Protein AF-A0A8T7JXM2-F1 (afdb_monomer)

Foldseek 3Di:
DLQCVVVVVDFFEEAFDQQQFWDWDWAADPPRPGTDIDTDDGDAHPVRHRSHRGGDGTPHYDYCDPVCVVVVHDPRVVVVVVVVCVVVVD

pLDDT: mean 95.38, std 3.94, range [62.5, 97.56]

Structure (mmCIF, N/CA/C/O backbone):
data_AF-A0A8T7JXM2-F1
#
_entry.id   AF-A0A8T7JXM2-F1
#
loop_
_atom_site.group_PDB
_atom_site.id
_atom_site.type_symbol
_atom_site.label_atom_id
_atom_site.label_alt_id
_atom_site.label_comp_id
_atom_site.label_asym_id
_atom_site.label_entity_id
_atom_site.label_seq_id
_atom_site.pdbx_PDB_ins_code
_atom_site.Cartn_x
_atom_site.Cartn_y
_atom_site.Cartn_z
_atom_site.occupancy
_atom_site.B_iso_or_equiv
_atom_site.auth_seq_id
_atom_site.auth_comp_id
_atom_site.auth_asym_id
_atom_site.auth_atom_id
_atom_site.pdbx_PDB_model_num
ATOM 1 N N . ALA A 1 1 ? -5.650 0.208 -3.108 1.00 91.62 1 ALA A N 1
ATOM 2 C CA . ALA A 1 1 ? -5.576 1.142 -1.967 1.00 91.62 1 ALA A CA 1
ATOM 3 C C . ALA A 1 1 ? -5.555 2.600 -2.437 1.00 91.62 1 ALA A C 1
ATOM 5 O O . ALA A 1 1 ? -6.599 3.227 -2.360 1.00 91.62 1 ALA A O 1
ATOM 6 N N . GLY A 1 2 ? -4.462 3.109 -3.024 1.00 95.06 2 GLY A N 1
ATOM 7 C CA . GLY A 1 2 ? -4.329 4.541 -3.360 1.00 95.06 2 GLY A CA 1
ATOM 8 C C . GLY A 1 2 ? -5.443 5.107 -4.246 1.00 95.06 2 GLY A C 1
ATOM 9 O O . GLY A 1 2 ? -6.009 6.139 -3.921 1.00 95.06 2 GLY A O 1
ATOM 10 N N . ALA A 1 3 ? -5.850 4.391 -5.300 1.00 97.00 3 ALA A N 1
ATOM 11 C CA . ALA A 1 3 ? -6.956 4.837 -6.155 1.00 97.00 3 ALA A CA 1
ATOM 12 C C . ALA A 1 3 ? -8.317 4.912 -5.435 1.00 97.00 3 ALA A C 1
ATOM 14 O O . ALA A 1 3 ? -9.112 5.806 -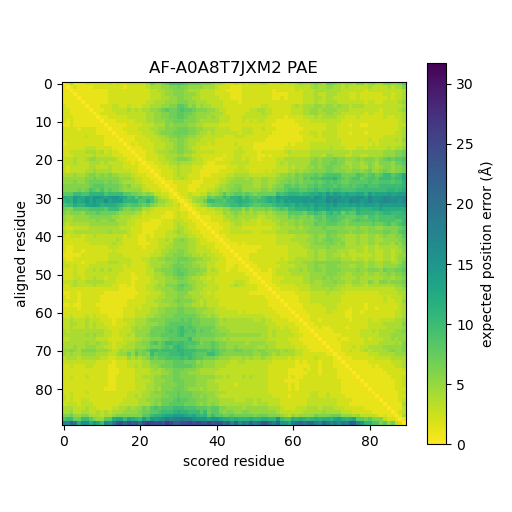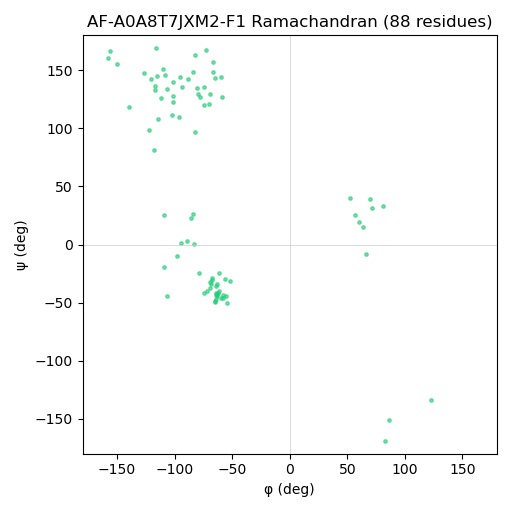5.712 1.00 97.00 3 ALA A O 1
ATOM 15 N N . LEU A 1 4 ? -8.589 3.991 -4.504 1.00 97.25 4 LEU A N 1
ATOM 16 C CA . LEU A 1 4 ? -9.830 3.996 -3.722 1.00 97.25 4 LEU A CA 1
ATOM 17 C C . LEU A 1 4 ? -9.839 5.135 -2.699 1.00 97.25 4 LEU A C 1
ATOM 19 O O . LEU A 1 4 ? -10.863 5.792 -2.539 1.00 97.25 4 LEU A O 1
ATOM 23 N N . GLN A 1 5 ? -8.693 5.382 -2.060 1.00 96.50 5 GLN A N 1
ATOM 24 C CA . GLN A 1 5 ? -8.518 6.483 -1.116 1.00 96.50 5 GLN A CA 1
ATOM 25 C C . GLN A 1 5 ? -8.648 7.841 -1.821 1.00 96.50 5 GLN A C 1
ATOM 27 O O . GLN A 1 5 ? -9.438 8.680 -1.399 1.00 96.50 5 GLN A O 1
ATOM 32 N N . ASP A 1 6 ? -7.946 8.031 -2.943 1.00 97.12 6 ASP A N 1
ATOM 33 C CA . ASP A 1 6 ? -7.975 9.280 -3.715 1.00 97.12 6 ASP A CA 1
ATOM 34 C C . ASP A 1 6 ? -9.359 9.594 -4.297 1.00 97.12 6 ASP A C 1
ATOM 36 O O . ASP A 1 6 ?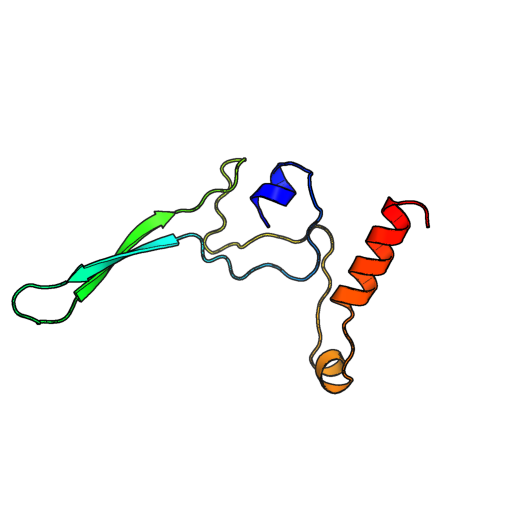 -9.735 10.758 -4.389 1.00 97.12 6 ASP A O 1
ATOM 40 N N . SER A 1 7 ? -10.127 8.567 -4.674 1.00 96.62 7 SER A N 1
ATOM 41 C CA . SER A 1 7 ? -11.495 8.738 -5.182 1.00 96.62 7 SER A CA 1
ATOM 42 C C . SER A 1 7 ? -12.552 8.866 -4.079 1.00 96.62 7 SER A C 1
ATOM 44 O O . SER A 1 7 ? -13.738 8.964 -4.392 1.00 96.62 7 SER A O 1
ATOM 46 N N . GLY A 1 8 ? -12.159 8.819 -2.799 1.00 95.06 8 GLY A N 1
ATOM 47 C CA . GLY A 1 8 ? -13.084 8.844 -1.662 1.00 95.06 8 GLY A CA 1
ATOM 48 C C . GLY A 1 8 ? -14.027 7.635 -1.594 1.00 95.06 8 GLY A C 1
ATOM 49 O O . GLY A 1 8 ? -15.021 7.672 -0.876 1.00 95.06 8 GLY A O 1
ATOM 50 N N . ARG A 1 9 ? -13.738 6.566 -2.346 1.00 96.06 9 ARG A N 1
ATOM 51 C CA . ARG A 1 9 ? -14.564 5.350 -2.436 1.00 96.06 9 ARG A CA 1
ATOM 52 C C . ARG A 1 9 ? -14.374 4.414 -1.248 1.00 96.06 9 ARG A C 1
ATOM 54 O O . ARG A 1 9 ? -15.253 3.603 -0.983 1.00 96.06 9 ARG A O 1
ATOM 61 N N . ALA A 1 10 ? -13.224 4.483 -0.584 1.00 95.81 10 ALA A N 1
ATOM 62 C CA . ALA A 1 10 ? -12.937 3.703 0.610 1.00 95.81 10 ALA A CA 1
ATOM 63 C C . ALA A 1 10 ? -11.969 4.454 1.525 1.00 95.81 10 ALA A C 1
ATOM 65 O O . ALA A 1 10 ? -11.169 5.269 1.061 1.00 95.81 10 ALA A O 1
ATOM 66 N N . LYS A 1 11 ? -12.024 4.126 2.815 1.00 95.88 11 LYS A N 1
ATOM 67 C CA . LYS A 1 11 ? -11.024 4.509 3.812 1.00 95.88 11 LYS A CA 1
ATOM 68 C C . LYS A 1 11 ? -10.021 3.375 3.978 1.00 95.88 11 LYS A C 1
ATOM 70 O O . LYS A 1 11 ? -10.385 2.206 3.873 1.00 95.88 11 LYS A O 1
ATOM 75 N N . LEU A 1 12 ? -8.758 3.715 4.191 1.00 97.25 12 LEU A N 1
ATOM 76 C CA . LEU A 1 12 ? -7.699 2.752 4.461 1.00 97.25 12 LEU A CA 1
ATOM 77 C C . LEU A 1 12 ? -7.528 2.586 5.971 1.00 97.25 12 LEU A C 1
ATOM 79 O O . LEU A 1 12 ? -7.472 3.573 6.697 1.00 97.25 12 LEU A O 1
ATOM 83 N N . LEU A 1 13 ? -7.401 1.346 6.426 1.00 97.50 13 LEU A N 1
ATOM 84 C CA . LEU A 1 13 ? -7.129 0.996 7.815 1.00 97.50 13 LEU A CA 1
ATOM 85 C C . LEU A 1 13 ? -5.904 0.082 7.877 1.00 97.50 13 LEU A C 1
ATOM 87 O O . LEU A 1 13 ? -5.674 -0.692 6.946 1.00 97.50 13 LEU A O 1
ATOM 91 N N . GLY A 1 14 ? -5.122 0.189 8.950 1.00 97.31 14 GLY A N 1
ATOM 92 C CA . GLY A 1 14 ? -3.961 -0.665 9.203 1.00 97.31 14 GLY A CA 1
ATOM 93 C C . GLY A 1 14 ? -2.690 0.155 9.379 1.00 97.31 14 GLY A C 1
ATOM 94 O O . GLY A 1 14 ? -2.695 1.168 10.071 1.00 97.31 14 GLY A O 1
ATOM 95 N N . THR A 1 15 ? -1.596 -0.245 8.736 1.00 97.56 15 THR A N 1
ATOM 96 C CA . THR A 1 15 ? -0.301 0.449 8.816 1.00 97.56 15 THR A CA 1
ATOM 97 C C . THR A 1 15 ? 0.137 1.009 7.463 1.00 97.56 15 THR A C 1
ATOM 99 O O . THR A 1 15 ? -0.458 0.723 6.420 1.00 97.56 15 THR A O 1
ATOM 102 N N . ILE A 1 16 ? 1.177 1.851 7.467 1.00 97.50 16 ILE A N 1
ATOM 103 C CA . ILE A 1 16 ? 1.758 2.390 6.231 1.00 97.50 16 ILE A CA 1
ATOM 104 C C . ILE A 1 16 ? 2.228 1.228 5.348 1.00 97.50 16 ILE A C 1
ATOM 106 O O . ILE A 1 16 ? 2.996 0.366 5.775 1.00 97.50 16 ILE A O 1
ATOM 110 N N . SER A 1 17 ? 1.774 1.203 4.092 1.00 97.25 17 SER A N 1
ATOM 111 C CA . SER A 1 17 ? 2.182 0.156 3.147 1.00 97.25 17 SER A CA 1
ATOM 112 C C . SER A 1 17 ? 3.675 0.261 2.810 1.00 97.25 17 SER A C 1
ATOM 114 O O . SER A 1 17 ? 4.211 1.359 2.773 1.00 97.25 17 SER A O 1
ATOM 116 N N . TYR A 1 18 ? 4.298 -0.827 2.361 1.00 96.94 18 TYR A N 1
ATOM 117 C CA . TYR A 1 18 ? 5.729 -0.865 2.019 1.00 96.94 18 TYR A CA 1
ATOM 118 C C . TYR A 1 18 ? 6.241 0.222 1.042 1.00 96.94 18 TYR A C 1
ATOM 120 O O . TYR A 1 18 ? 7.406 0.596 1.099 1.00 96.94 18 TYR A O 1
ATOM 128 N N . GLY A 1 19 ? 5.422 0.709 0.100 1.00 95.31 19 GLY A N 1
ATOM 129 C CA . GLY A 1 19 ? 5.859 1.764 -0.829 1.00 95.31 19 GLY A CA 1
ATOM 130 C C . GLY A 1 19 ? 6.686 1.284 -2.023 1.00 95.31 19 GLY A C 1
ATOM 131 O O . GLY A 1 19 ? 7.548 1.992 -2.548 1.00 95.31 19 GLY A O 1
ATOM 132 N N . LYS A 1 20 ? 6.418 0.078 -2.531 1.00 95.69 20 LYS A N 1
ATOM 133 C CA . LYS A 1 20 ? 6.959 -0.339 -3.831 1.00 95.69 20 LYS A CA 1
ATOM 134 C C . LYS A 1 20 ? 6.092 0.218 -4.959 1.00 95.69 20 LYS A C 1
ATOM 136 O O . LYS A 1 20 ? 5.081 -0.368 -5.325 1.00 95.69 20 LYS A O 1
ATOM 141 N N . GLY A 1 21 ? 6.524 1.343 -5.519 1.00 94.38 21 GLY A N 1
ATOM 142 C CA . GLY A 1 21 ? 5.838 2.045 -6.602 1.00 94.38 21 GLY A CA 1
ATOM 143 C C . GLY A 1 21 ? 6.541 1.968 -7.949 1.00 94.38 21 GLY A C 1
ATOM 144 O O . GLY A 1 21 ? 6.384 2.890 -8.731 1.00 94.38 21 GLY A O 1
ATOM 145 N N . SER A 1 22 ? 7.352 0.947 -8.226 1.00 95.75 22 SER A N 1
ATOM 146 C CA . SER A 1 22 ? 8.128 0.853 -9.469 1.00 95.75 22 SER A CA 1
ATOM 147 C C . SER A 1 22 ? 7.705 -0.326 -10.342 1.00 95.75 22 SER A C 1
ATOM 149 O O . SER A 1 22 ? 7.364 -1.404 -9.849 1.00 95.75 22 SER A O 1
ATOM 151 N N . VAL A 1 23 ? 7.759 -0.122 -11.658 1.00 95.56 23 VAL A N 1
ATOM 152 C CA . VAL A 1 23 ? 7.589 -1.167 -12.672 1.00 95.56 23 VAL A CA 1
ATOM 153 C C . VAL A 1 23 ? 8.965 -1.557 -13.173 1.00 95.56 23 VAL A C 1
ATOM 155 O O . VAL A 1 23 ? 9.755 -0.700 -13.574 1.00 95.56 23 VAL A O 1
ATOM 158 N N . GLN A 1 24 ? 9.251 -2.852 -13.149 1.00 96.50 24 GLN A N 1
ATOM 159 C CA . GLN A 1 24 ? 10.527 -3.388 -13.597 1.00 96.50 24 GLN A CA 1
ATOM 160 C C . GLN A 1 24 ? 10.313 -4.295 -14.796 1.00 96.50 24 GLN A C 1
ATOM 162 O O . GLN A 1 24 ? 9.402 -5.121 -14.788 1.00 96.50 24 GLN A O 1
ATOM 167 N N . ASN A 1 25 ? 11.179 -4.149 -15.791 1.00 96.12 25 ASN A N 1
ATOM 168 C CA . ASN A 1 25 ? 11.241 -5.015 -16.953 1.00 96.12 25 ASN A CA 1
ATOM 169 C C . ASN A 1 25 ? 12.495 -5.893 -16.891 1.00 96.12 25 ASN A C 1
ATOM 171 O O . ASN A 1 25 ? 13.541 -5.462 -16.397 1.00 96.12 25 ASN A O 1
ATOM 175 N N . TRP A 1 26 ? 12.374 -7.118 -17.389 1.00 94.62 26 TRP A N 1
ATOM 176 C CA . TRP A 1 26 ? 13.486 -8.050 -17.541 1.00 94.62 26 TRP A CA 1
ATOM 177 C C . TRP A 1 26 ? 13.936 -8.058 -18.995 1.00 94.62 26 TRP A C 1
ATOM 179 O O . TRP A 1 26 ? 13.141 -8.335 -19.890 1.00 94.62 26 TRP A O 1
ATOM 189 N N . ILE A 1 27 ? 15.211 -7.755 -19.222 1.00 95.31 27 ILE A N 1
ATOM 190 C CA . ILE A 1 27 ? 15.819 -7.727 -20.551 1.00 95.31 27 ILE A CA 1
ATOM 191 C C . ILE A 1 27 ? 16.869 -8.840 -20.606 1.00 95.31 27 ILE A C 1
ATOM 193 O O . ILE A 1 27 ? 17.895 -8.719 -19.931 1.00 95.31 27 ILE A O 1
ATOM 197 N N . PRO A 1 28 ? 16.626 -9.935 -21.348 1.00 95.31 28 PRO A N 1
ATOM 198 C CA . PRO A 1 28 ? 17.599 -11.012 -21.482 1.00 95.31 28 PRO A CA 1
ATOM 199 C C . PRO A 1 28 ? 18.852 -10.524 -22.213 1.00 95.31 28 PRO A C 1
ATOM 201 O O . PRO A 1 28 ? 18.775 -9.717 -23.140 1.00 95.31 28 PRO A O 1
ATOM 204 N N . LEU A 1 29 ? 20.010 -11.022 -21.788 1.00 94.81 29 LEU A N 1
ATOM 205 C CA . LEU A 1 29 ? 21.274 -10.830 -22.486 1.00 94.81 29 LEU A CA 1
ATOM 206 C C . LEU A 1 29 ? 21.407 -11.876 -23.596 1.00 94.81 29 LEU A C 1
ATOM 208 O O . LEU A 1 29 ? 20.927 -13.002 -23.473 1.00 94.81 29 LEU A O 1
ATOM 212 N N . SER A 1 30 ? 22.079 -11.509 -24.685 1.00 94.25 30 SER A N 1
ATOM 213 C CA . SER A 1 30 ? 22.315 -12.423 -25.804 1.00 94.25 30 SER A CA 1
ATOM 214 C C . SER A 1 30 ? 23.108 -13.658 -25.370 1.00 94.25 30 SER A C 1
ATOM 216 O O . SER A 1 30 ? 24.041 -13.550 -24.572 1.00 94.25 30 SER A O 1
ATOM 218 N N . GLY A 1 31 ? 22.782 -14.812 -25.957 1.00 91.06 31 GLY A N 1
ATOM 219 C CA . GLY A 1 31 ? 23.534 -16.057 -25.773 1.00 91.06 31 GLY A CA 1
ATOM 220 C C . GLY A 1 31 ? 23.402 -16.677 -24.381 1.00 91.06 31 GLY A C 1
ATOM 221 O O . GLY A 1 31 ? 24.401 -17.139 -23.847 1.00 91.06 31 GLY A O 1
ATOM 222 N N . ASP A 1 32 ? 22.205 -16.639 -23.788 1.00 85.81 32 ASP A N 1
ATOM 223 C CA . ASP A 1 32 ? 21.881 -17.229 -22.476 1.00 85.81 32 ASP A CA 1
ATOM 224 C C . ASP A 1 32 ? 22.757 -16.741 -21.306 1.00 85.81 32 ASP A C 1
ATOM 226 O O . ASP A 1 32 ? 22.880 -17.390 -20.269 1.00 85.81 32 ASP A O 1
ATOM 230 N N . ASN A 1 33 ? 23.315 -15.534 -21.423 1.00 94.19 33 ASN A N 1
ATOM 231 C CA . ASN A 1 33 ? 24.220 -14.944 -20.432 1.00 94.19 33 ASN A CA 1
ATOM 232 C C . ASN A 1 33 ? 23.494 -14.250 -19.261 1.00 94.19 33 ASN A C 1
ATOM 234 O O . ASN A 1 33 ? 24.022 -13.322 -18.649 1.00 94.19 33 ASN A O 1
ATOM 238 N N . GLY A 1 34 ? 22.268 -14.670 -18.947 1.00 94.62 34 GLY A N 1
ATOM 239 C CA . GLY A 1 34 ? 21.429 -14.049 -17.921 1.00 94.62 34 GLY A CA 1
ATOM 240 C C . GLY A 1 34 ? 20.611 -12.864 -18.442 1.00 94.62 34 GLY A C 1
ATOM 241 O O . GLY A 1 34 ? 20.198 -12.836 -19.599 1.00 94.62 34 GLY A O 1
ATOM 242 N N . ALA A 1 35 ? 20.307 -11.902 -17.569 1.00 95.69 35 ALA A N 1
ATOM 243 C CA . ALA A 1 35 ? 19.411 -10.791 -17.886 1.00 95.69 35 ALA A CA 1
ATOM 244 C C . ALA A 1 35 ? 19.639 -9.580 -16.973 1.00 95.69 35 ALA A C 1
ATOM 246 O O . ALA A 1 35 ? 20.162 -9.701 -15.865 1.00 95.69 35 ALA A O 1
ATOM 247 N N . VAL A 1 36 ? 19.177 -8.415 -17.424 1.00 95.88 36 VAL A N 1
ATOM 248 C CA . VAL A 1 36 ? 19.168 -7.170 -16.653 1.00 95.88 36 VAL A CA 1
ATOM 249 C C . VAL A 1 36 ? 17.742 -6.850 -16.224 1.00 95.88 36 VAL A C 1
ATOM 251 O O . VAL A 1 36 ? 16.809 -6.883 -17.027 1.00 95.88 36 VAL A O 1
ATOM 254 N N . ARG A 1 37 ? 17.574 -6.498 -14.949 1.00 95.88 37 ARG A N 1
ATOM 255 C CA . ARG A 1 37 ? 16.303 -6.035 -14.392 1.00 95.88 37 ARG A CA 1
ATOM 256 C C . ARG A 1 37 ? 16.335 -4.519 -14.248 1.00 95.88 37 ARG A C 1
ATOM 258 O O . ARG A 1 37 ? 17.068 -3.996 -13.414 1.00 95.88 37 ARG A O 1
ATOM 265 N N . ILE A 1 38 ? 15.541 -3.818 -15.051 1.00 96.44 38 ILE A N 1
ATOM 266 C CA . ILE A 1 38 ? 15.564 -2.352 -15.134 1.00 96.44 38 ILE A CA 1
ATOM 267 C C . ILE A 1 38 ? 14.220 -1.790 -14.689 1.00 96.44 38 ILE A C 1
ATOM 269 O O . ILE A 1 38 ? 13.169 -2.254 -15.126 1.00 96.44 38 ILE A O 1
ATOM 273 N N . THR A 1 39 ? 14.244 -0.771 -13.832 1.00 95.94 39 THR A N 1
ATOM 274 C CA . THR A 1 39 ? 13.051 0.019 -13.510 1.00 95.94 39 THR A CA 1
ATOM 275 C C . THR A 1 39 ? 12.726 0.944 -14.680 1.00 95.94 39 THR A C 1
ATOM 277 O O . THR A 1 39 ? 13.543 1.790 -15.029 1.00 95.94 39 THR A O 1
ATOM 280 N N . ILE A 1 40 ? 11.539 0.797 -15.268 1.00 96.38 40 ILE A N 1
ATOM 281 C CA . ILE A 1 40 ? 11.125 1.541 -16.471 1.00 96.38 40 ILE A CA 1
ATOM 282 C C . ILE A 1 40 ? 1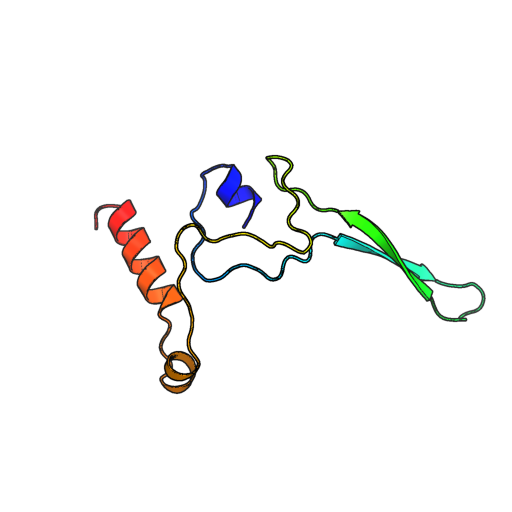0.040 2.586 -16.203 1.00 96.38 40 ILE A C 1
ATOM 284 O O . ILE A 1 40 ? 9.845 3.486 -17.010 1.00 96.38 40 ILE A O 1
ATOM 288 N N . ALA A 1 41 ? 9.319 2.471 -15.086 1.00 95.81 41 ALA A N 1
ATOM 289 C CA . ALA A 1 41 ? 8.247 3.396 -14.738 1.00 95.81 41 ALA A CA 1
ATOM 290 C C . ALA A 1 41 ? 7.992 3.424 -13.228 1.00 95.81 41 ALA A C 1
ATOM 292 O O . ALA A 1 41 ? 8.444 2.548 -12.481 1.00 95.81 41 ALA A O 1
ATOM 293 N N . LYS A 1 42 ? 7.230 4.431 -12.796 1.00 95.06 42 LYS A N 1
ATOM 294 C CA . LYS A 1 42 ? 6.706 4.563 -11.438 1.00 95.06 42 LYS A CA 1
ATOM 295 C C . LYS A 1 42 ? 5.180 4.602 -11.474 1.00 95.06 42 LYS A C 1
ATOM 297 O O . LYS A 1 42 ? 4.597 5.199 -12.373 1.00 95.06 42 LYS A O 1
ATOM 302 N N . TRP A 1 43 ? 4.553 3.978 -10.487 1.00 94.44 43 TRP A N 1
ATOM 303 C CA . TRP A 1 43 ? 3.130 4.101 -10.222 1.00 94.44 43 TRP A CA 1
ATOM 304 C C . TRP A 1 43 ? 2.860 5.402 -9.475 1.00 94.44 43 TRP A C 1
ATOM 306 O O . TRP A 1 43 ? 3.477 5.671 -8.441 1.00 94.44 43 TRP A O 1
ATOM 316 N N . LEU A 1 44 ? 1.901 6.163 -9.992 1.00 95.88 44 LEU A N 1
ATOM 317 C CA . LEU A 1 44 ? 1.290 7.289 -9.305 1.00 95.88 44 LEU A CA 1
ATOM 318 C C . LEU A 1 44 ? -0.148 6.925 -8.939 1.00 95.88 44 LEU A C 1
ATOM 320 O O . LEU A 1 44 ? -0.790 6.113 -9.611 1.00 95.88 44 LEU A O 1
ATOM 324 N N . THR A 1 45 ? -0.651 7.512 -7.861 1.00 96.19 45 THR A N 1
ATOM 325 C CA . THR A 1 45 ? -2.083 7.468 -7.563 1.00 96.19 45 THR A CA 1
ATOM 326 C C . THR A 1 45 ? -2.855 8.379 -8.536 1.00 96.19 45 THR A C 1
ATOM 328 O O . THR A 1 45 ? -2.232 9.172 -9.245 1.00 96.19 45 THR A O 1
ATOM 331 N N . PRO A 1 46 ? -4.199 8.302 -8.605 1.00 96.94 46 PRO A N 1
ATOM 332 C CA . PRO A 1 46 ? -4.990 9.196 -9.455 1.00 96.94 46 PRO A CA 1
ATOM 333 C C . PRO A 1 46 ? -4.765 10.690 -9.191 1.00 96.94 46 PRO A C 1
ATOM 335 O O . PRO A 1 46 ? -4.851 11.477 -10.123 1.00 96.94 46 PRO A O 1
ATOM 338 N N . ASN A 1 47 ? -4.420 11.074 -7.957 1.00 96.25 47 ASN A N 1
ATOM 339 C CA . ASN A 1 47 ? -4.035 12.447 -7.606 1.00 96.25 47 ASN A CA 1
ATOM 340 C C . ASN A 1 47 ? -2.539 12.743 -7.850 1.00 96.25 47 ASN A C 1
ATOM 342 O O . ASN A 1 47 ? -1.971 13.613 -7.194 1.00 96.25 47 ASN A O 1
ATOM 346 N N . GLU A 1 48 ? -1.884 11.983 -8.729 1.00 95.12 48 GLU A N 1
ATOM 347 C CA . GL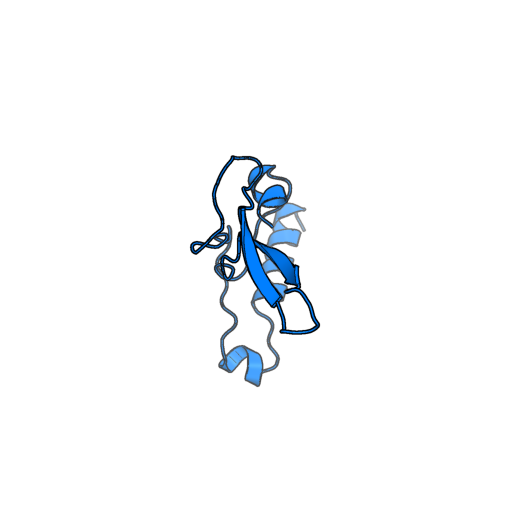U A 1 48 ? -0.476 12.135 -9.131 1.00 95.12 48 GLU A CA 1
ATOM 348 C C . GLU A 1 48 ? 0.548 12.001 -7.988 1.00 95.12 48 GLU A C 1
ATOM 350 O O . GLU A 1 48 ? 1.710 12.391 -8.116 1.00 95.12 48 GLU A O 1
ATOM 355 N N . LYS A 1 49 ? 0.161 11.389 -6.862 1.00 94.00 49 LYS A N 1
ATOM 356 C CA . LYS A 1 49 ? 1.074 11.164 -5.735 1.00 94.00 49 LYS A CA 1
ATOM 357 C C . LYS A 1 49 ? 1.947 9.944 -6.001 1.00 94.00 49 LYS A C 1
ATOM 359 O O . LYS A 1 49 ? 1.457 8.885 -6.399 1.00 94.00 49 LYS A O 1
ATOM 364 N N . THR A 1 50 ? 3.244 10.064 -5.730 1.00 93.06 50 THR A N 1
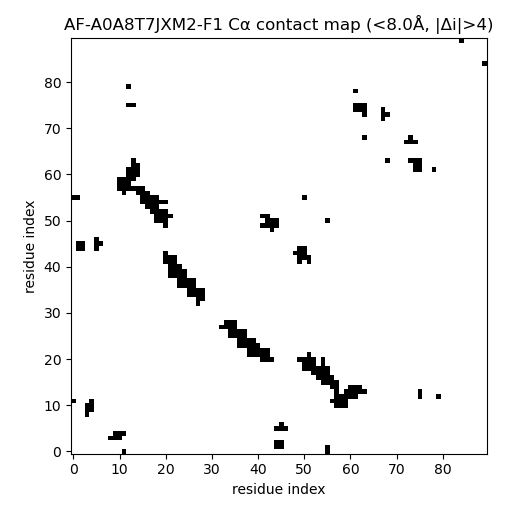ATOM 365 C CA . THR A 1 50 ? 4.146 8.906 -5.728 1.00 93.06 50 THR A CA 1
ATOM 366 C C . THR A 1 50 ? 3.923 8.061 -4.479 1.00 93.06 50 THR A C 1
ATOM 368 O O . THR A 1 50 ? 3.853 8.584 -3.372 1.00 93.06 50 THR A O 1
ATOM 371 N N . ILE A 1 51 ? 3.862 6.742 -4.659 1.00 94.56 51 ILE A N 1
ATOM 372 C CA . ILE A 1 51 ? 3.856 5.774 -3.549 1.00 94.56 51 ILE A CA 1
ATOM 373 C C . ILE A 1 51 ? 5.246 5.183 -3.294 1.00 94.56 51 ILE A C 1
ATOM 375 O O . ILE A 1 51 ? 5.436 4.442 -2.333 1.00 94.56 51 ILE A O 1
ATOM 379 N N . HIS A 1 52 ? 6.209 5.437 -4.186 1.00 95.12 52 HIS A N 1
ATOM 380 C CA . HIS A 1 52 ? 7.524 4.815 -4.110 1.00 95.12 52 HIS A CA 1
ATOM 381 C C . HIS A 1 52 ? 8.317 5.346 -2.911 1.00 95.12 52 HIS A C 1
ATOM 383 O O . HIS A 1 52 ? 8.405 6.558 -2.760 1.00 95.12 52 HIS A O 1
ATOM 389 N N . GLU A 1 53 ? 8.863 4.447 -2.086 1.00 94.38 53 GLU A N 1
ATOM 390 C CA . GLU A 1 53 ? 9.630 4.719 -0.849 1.00 94.38 53 GLU A CA 1
ATOM 391 C C . GLU A 1 53 ? 8.827 5.357 0.296 1.00 94.38 53 GLU A C 1
ATOM 393 O O . GLU A 1 53 ? 9.320 5.438 1.415 1.00 94.38 53 GLU A O 1
ATOM 398 N N . ILE A 1 54 ? 7.580 5.754 0.038 1.00 95.12 54 ILE A N 1
ATOM 399 C CA . ILE A 1 54 ? 6.694 6.396 1.015 1.00 95.12 54 ILE A CA 1
ATOM 400 C C . ILE A 1 54 ? 5.606 5.427 1.482 1.00 95.12 54 ILE A C 1
ATOM 402 O O . ILE A 1 54 ? 5.309 5.342 2.669 1.00 95.12 54 ILE A O 1
ATOM 406 N N . GLY A 1 55 ? 4.997 4.696 0.545 1.00 96.06 55 GLY A N 1
ATOM 407 C CA . GLY A 1 55 ? 3.786 3.933 0.817 1.00 96.06 55 GLY A CA 1
ATOM 408 C C . GLY A 1 55 ? 2.512 4.765 0.752 1.00 96.06 55 GLY A C 1
ATOM 409 O O . GLY A 1 55 ? 2.486 5.887 0.253 1.00 96.06 55 GLY A O 1
ATOM 410 N N . LEU A 1 56 ? 1.426 4.159 1.220 1.00 97.00 56 LEU A N 1
ATOM 411 C CA . LEU A 1 56 ? 0.129 4.781 1.416 1.00 97.00 56 LEU A CA 1
ATOM 412 C C . LEU A 1 56 ? -0.134 4.849 2.914 1.00 97.00 56 LEU A C 1
ATOM 414 O O . LEU A 1 56 ? -0.072 3.821 3.594 1.00 97.00 56 LEU A O 1
ATOM 418 N N . THR A 1 57 ? -0.433 6.049 3.399 1.00 96.88 57 THR A N 1
ATOM 419 C CA . THR A 1 57 ? -0.827 6.275 4.788 1.00 96.88 57 THR A CA 1
ATOM 420 C C . THR A 1 57 ? -2.289 5.863 4.970 1.00 96.88 57 THR A C 1
ATOM 422 O O . THR A 1 57 ? -3.141 6.323 4.199 1.00 96.88 57 THR A O 1
ATOM 425 N N . PRO A 1 58 ? -2.603 5.000 5.950 1.00 97.38 58 PRO A N 1
ATOM 426 C CA . PRO A 1 58 ? -3.982 4.656 6.266 1.00 97.38 58 PRO A CA 1
ATOM 427 C C . PRO A 1 58 ? -4.733 5.871 6.830 1.00 97.38 58 PRO A C 1
ATOM 429 O O . PRO A 1 58 ? -4.145 6.712 7.505 1.00 97.38 58 PRO A O 1
ATOM 432 N N . ASP A 1 59 ? -6.036 5.957 6.566 1.00 97.44 59 ASP A N 1
ATOM 433 C CA . ASP A 1 59 ? -6.927 6.934 7.203 1.00 97.44 59 ASP A CA 1
ATOM 434 C C . ASP A 1 59 ? -7.117 6.614 8.698 1.00 97.44 59 ASP A C 1
ATOM 436 O O . ASP A 1 59 ? -7.222 7.525 9.516 1.00 97.44 59 ASP A O 1
ATOM 440 N N . TYR A 1 60 ? -7.118 5.321 9.045 1.00 97.19 60 TYR A N 1
ATOM 441 C CA . TYR A 1 60 ? -7.233 4.803 10.410 1.00 97.19 60 TYR A CA 1
ATOM 442 C C . TYR A 1 60 ? -6.015 3.929 10.743 1.00 97.19 60 TYR A C 1
ATOM 444 O O . TYR A 1 60 ? -5.960 2.766 10.329 1.00 97.19 60 TYR A O 1
ATOM 452 N N . PRO A 1 61 ? -5.001 4.469 11.439 1.00 97.56 61 PRO A N 1
ATOM 453 C CA . PRO A 1 61 ? -3.832 3.692 11.817 1.00 97.56 61 PRO A CA 1
ATOM 454 C C . PRO A 1 61 ? -4.194 2.668 12.901 1.00 97.56 61 PRO A C 1
ATOM 456 O O . PRO A 1 61 ? -4.648 3.036 13.981 1.00 97.56 61 PRO A O 1
ATOM 459 N N . VAL A 1 62 ? -3.974 1.387 12.609 1.00 97.31 62 VAL A N 1
ATOM 460 C CA . VAL A 1 62 ? -4.187 0.258 13.524 1.00 97.31 62 VAL A CA 1
ATOM 461 C C . VAL A 1 62 ? -3.036 -0.721 13.343 1.00 97.31 62 VAL A C 1
ATOM 463 O O . VAL A 1 62 ? -2.825 -1.260 12.255 1.00 97.31 62 VAL A O 1
ATOM 466 N N . GLU A 1 63 ? -2.271 -0.946 14.403 1.00 96.69 63 GLU A N 1
ATOM 467 C CA . GLU A 1 63 ? -1.164 -1.896 14.382 1.00 96.69 63 GLU A CA 1
ATOM 468 C C . GLU A 1 63 ? -1.643 -3.300 14.757 1.00 96.69 63 GLU A C 1
ATOM 470 O O . GLU A 1 63 ? -2.498 -3.473 15.621 1.00 96.69 63 GLU A O 1
ATOM 475 N N . LEU A 1 64 ? -1.074 -4.308 14.096 1.00 96.19 64 LEU A N 1
ATOM 476 C CA . LEU A 1 64 ? -1.161 -5.697 14.537 1.00 96.19 64 LEU A CA 1
ATOM 477 C C . LEU A 1 64 ? 0.115 -6.001 15.322 1.00 96.19 64 LEU A C 1
ATOM 479 O O . LEU A 1 64 ? 1.194 -6.057 14.726 1.00 96.19 64 LEU A O 1
ATOM 483 N N . THR A 1 65 ? 0.002 -6.168 16.638 1.00 96.81 65 THR A N 1
ATOM 484 C CA . THR A 1 65 ? 1.166 -6.432 17.496 1.00 96.81 65 THR A CA 1
ATOM 485 C C . THR A 1 65 ? 1.552 -7.911 17.480 1.00 96.81 65 THR A C 1
ATOM 487 O O . THR A 1 65 ? 0.773 -8.783 17.090 1.00 96.81 65 THR A O 1
ATOM 490 N N . GLU A 1 66 ? 2.766 -8.232 17.926 1.00 95.94 66 GLU A N 1
ATOM 491 C CA . GLU A 1 66 ? 3.181 -9.632 18.074 1.00 95.94 66 GLU A CA 1
ATOM 492 C C . GLU A 1 66 ? 2.392 -10.348 19.183 1.00 95.94 66 GLU A C 1
ATOM 494 O O . GLU A 1 66 ? 2.148 -11.551 19.093 1.00 95.94 66 GLU A O 1
ATOM 499 N N . GLU A 1 67 ? 1.940 -9.623 20.208 1.00 96.69 67 GLU A N 1
ATOM 500 C CA . GLU A 1 67 ? 1.021 -10.126 21.228 1.00 96.69 67 GLU A CA 1
ATOM 501 C C . GLU A 1 67 ? -0.327 -10.517 20.617 1.00 96.69 67 GLU A C 1
ATOM 503 O O . GLU A 1 67 ? -0.846 -11.586 20.935 1.00 96.69 67 GLU A O 1
ATOM 508 N N . ASP A 1 68 ? -0.864 -9.701 19.706 1.00 96.31 68 ASP A N 1
ATOM 509 C CA . ASP A 1 68 ? -2.108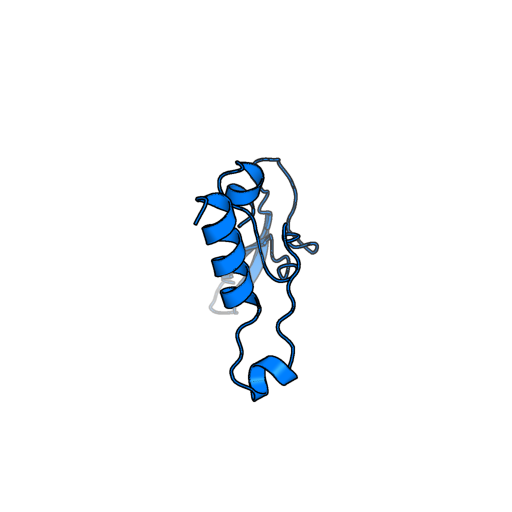 -10.006 18.991 1.00 96.31 68 ASP A CA 1
ATOM 510 C C . ASP A 1 68 ? -1.966 -11.256 18.132 1.00 96.31 68 ASP A C 1
ATOM 512 O O . ASP A 1 68 ? -2.807 -12.149 18.206 1.00 96.31 68 ASP A O 1
ATOM 516 N N . ARG A 1 69 ? -0.849 -11.385 17.407 1.00 93.69 69 ARG A N 1
ATOM 517 C CA . ARG A 1 69 ? -0.554 -12.578 16.597 1.00 93.69 69 ARG A CA 1
ATOM 518 C C . ARG A 1 69 ? -0.444 -13.842 17.442 1.00 93.69 69 ARG A C 1
ATOM 520 O O . ARG A 1 69 ? -0.928 -14.891 17.033 1.00 93.69 69 ARG A O 1
ATOM 527 N N . LYS A 1 70 ? 0.181 -13.761 18.621 1.00 97.00 70 LYS A N 1
ATOM 528 C CA . LYS A 1 70 ? 0.285 -14.895 19.559 1.00 97.00 70 LYS A CA 1
ATOM 529 C C . LYS A 1 70 ? -1.058 -15.261 20.184 1.00 97.00 70 LYS A C 1
ATOM 531 O O . LYS A 1 70 ?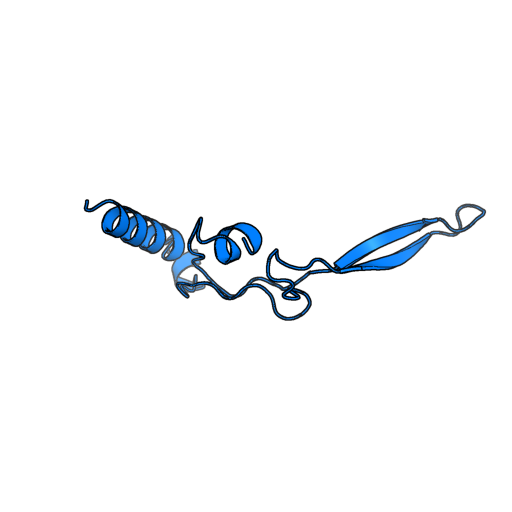 -1.270 -16.426 20.506 1.00 97.00 70 LYS A O 1
ATOM 536 N N . ALA A 1 71 ? -1.921 -14.272 20.390 1.00 96.81 71 ALA A N 1
ATOM 537 C CA . ALA A 1 71 ? -3.242 -14.436 20.979 1.00 96.81 71 ALA A CA 1
ATOM 538 C C . ALA A 1 71 ? -4.345 -14.727 19.943 1.00 96.81 71 ALA A C 1
ATOM 540 O O . ALA A 1 71 ? -5.503 -14.810 20.340 1.00 96.81 71 ALA A O 1
ATOM 541 N N . ASP A 1 72 ? -3.997 -14.864 18.656 1.00 95.88 72 ASP A N 1
ATOM 542 C CA . ASP A 1 72 ? -4.934 -15.030 17.533 1.00 95.88 72 ASP A CA 1
ATOM 543 C C . ASP A 1 72 ? -6.029 -13.943 17.500 1.00 95.88 72 ASP A C 1
ATOM 545 O O . ASP A 1 72 ? -7.208 -14.204 17.270 1.00 95.88 72 ASP A O 1
ATOM 549 N N . ARG A 1 73 ? -5.634 -12.696 17.794 1.00 96.69 73 ARG A N 1
ATOM 550 C CA . ARG A 1 73 ? -6.499 -11.508 17.736 1.00 96.69 73 ARG A CA 1
ATOM 551 C C . ARG A 1 73 ? -6.222 -10.721 16.463 1.00 96.69 73 ARG A C 1
ATOM 553 O O . ARG A 1 73 ? -5.062 -10.517 16.106 1.00 96.69 73 ARG A O 1
ATOM 560 N N . ASP A 1 74 ? -7.278 -10.213 15.835 1.00 97.25 74 ASP A N 1
ATOM 561 C CA . ASP A 1 74 ? -7.182 -9.350 14.658 1.00 97.25 74 ASP A CA 1
ATOM 562 C C . ASP A 1 74 ? -7.778 -7.958 14.951 1.00 97.25 74 ASP A C 1
ATOM 564 O O . ASP A 1 74 ? -8.921 -7.672 14.586 1.00 97.25 74 ASP A O 1
ATOM 568 N N . PRO A 1 75 ? -7.011 -7.062 15.603 1.00 97.12 75 PRO A N 1
ATOM 569 C CA . PRO A 1 75 ? -7.474 -5.708 15.899 1.00 97.12 75 PRO A CA 1
ATOM 570 C C . PRO A 1 75 ? -7.786 -4.895 14.636 1.00 97.12 75 PRO A C 1
ATOM 572 O O . PRO A 1 75 ? -8.573 -3.952 14.699 1.00 97.12 75 PRO A O 1
ATOM 575 N N . GLN A 1 76 ? -7.187 -5.234 13.487 1.00 97.50 76 GLN A N 1
ATOM 576 C CA . GLN A 1 76 ? -7.457 -4.529 12.236 1.00 97.50 76 GLN A CA 1
ATOM 577 C C . GLN A 1 76 ? -8.826 -4.917 11.676 1.00 97.50 76 GLN A C 1
ATOM 579 O O . GLN A 1 76 ? -9.567 -4.042 11.226 1.00 97.50 76 GLN A O 1
ATOM 584 N N . LEU A 1 77 ? -9.185 -6.201 11.730 1.00 97.50 77 LEU A N 1
ATOM 585 C CA . LEU A 1 77 ? -10.514 -6.671 11.349 1.00 97.50 77 LEU A CA 1
ATOM 586 C C . LEU A 1 77 ? -11.592 -6.123 12.286 1.00 97.50 77 LEU A C 1
ATOM 588 O O . LEU A 1 77 ? -12.587 -5.584 11.802 1.00 97.50 77 LEU A O 1
ATOM 592 N N . ASP A 1 78 ? -11.384 -6.226 13.599 1.00 97.12 78 ASP A N 1
ATOM 593 C CA . ASP A 1 78 ? -12.354 -5.771 14.600 1.00 97.12 78 ASP A CA 1
ATOM 594 C C . ASP A 1 78 ? -12.663 -4.277 14.433 1.00 97.12 78 ASP A C 1
ATOM 596 O O . ASP A 1 78 ? -13.828 -3.867 14.382 1.00 97.12 78 ASP A O 1
ATOM 600 N N . 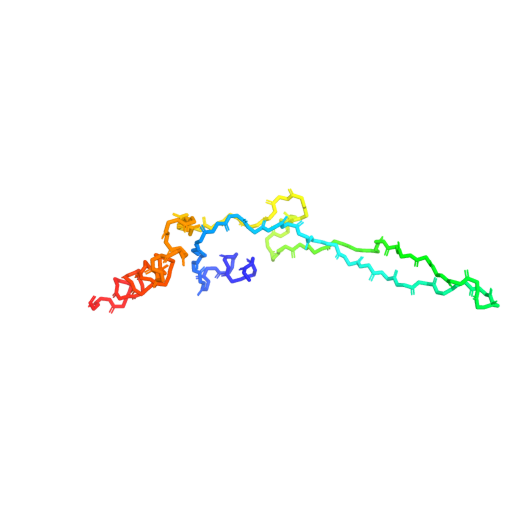GLU A 1 79 ? -11.624 -3.458 14.255 1.00 97.12 79 GLU A N 1
ATOM 601 C CA . GLU A 1 79 ? -11.780 -2.022 14.041 1.00 97.12 79 GLU A CA 1
ATOM 602 C C . GLU A 1 79 ? -12.402 -1.704 12.672 1.00 97.12 79 GLU A C 1
ATOM 604 O O . GLU A 1 79 ? -13.242 -0.808 12.566 1.00 97.12 79 GLU A O 1
ATOM 609 N N . ALA A 1 80 ? -12.065 -2.458 11.619 1.00 96.81 80 ALA A N 1
ATOM 610 C CA . ALA A 1 80 ? -12.695 -2.290 10.311 1.00 96.81 80 ALA A CA 1
ATOM 611 C C . ALA A 1 80 ? -14.203 -2.582 10.357 1.00 96.81 80 ALA A C 1
ATOM 613 O O . ALA A 1 80 ? -14.989 -1.833 9.773 1.00 96.81 80 ALA A O 1
ATOM 614 N N . VAL A 1 81 ? -14.618 -3.635 11.069 1.00 97.31 81 VAL A N 1
ATOM 615 C CA . VAL A 1 81 ? -16.036 -3.958 11.275 1.00 97.31 81 VAL A CA 1
ATOM 616 C C . VAL A 1 81 ? -16.721 -2.850 12.068 1.00 97.31 81 VAL A C 1
ATOM 618 O O . VAL A 1 81 ? -17.774 -2.375 11.644 1.00 97.31 81 VAL A O 1
ATOM 621 N N . ARG A 1 82 ? -16.110 -2.387 13.167 1.00 97.00 82 ARG A N 1
ATOM 622 C CA . ARG A 1 82 ? -16.639 -1.285 13.984 1.00 97.00 82 ARG A CA 1
ATOM 623 C C . ARG A 1 82 ? -16.895 -0.032 13.142 1.00 97.00 82 ARG A C 1
ATOM 625 O O . ARG A 1 82 ? -17.990 0.521 13.193 1.00 97.00 82 ARG A O 1
ATOM 632 N N . LEU A 1 83 ? -15.910 0.389 12.346 1.00 96.06 83 LEU A N 1
ATOM 633 C CA . LEU A 1 83 ? -16.020 1.564 11.477 1.00 96.06 83 LEU A CA 1
ATOM 634 C C . LEU A 1 83 ? -17.091 1.387 10.401 1.00 96.06 83 LEU A C 1
ATOM 636 O O . LEU A 1 83 ? -17.846 2.316 10.131 1.00 96.06 83 LEU A O 1
ATOM 640 N N . LEU A 1 84 ? -17.178 0.207 9.784 1.00 95.50 84 LEU A N 1
ATOM 641 C CA . LEU A 1 84 ? -18.197 -0.055 8.771 1.00 95.50 84 LEU A CA 1
ATOM 642 C C . LEU A 1 84 ? -19.609 -0.004 9.355 1.00 95.50 84 LEU A C 1
ATOM 644 O O . LEU A 1 84 ? -20.471 0.609 8.730 1.00 95.50 84 LEU A O 1
ATOM 648 N N . LEU A 1 85 ? -19.833 -0.595 10.535 1.00 96.88 85 LEU A N 1
ATOM 649 C CA . LEU A 1 85 ? -21.113 -0.532 11.250 1.00 96.88 85 LEU A CA 1
ATOM 650 C C . LEU A 1 85 ? -21.494 0.921 11.578 1.00 96.88 85 LEU A C 1
ATOM 652 O O . LEU A 1 85 ? -22.593 1.359 11.241 1.00 96.88 85 LEU A O 1
ATOM 656 N N . GLU A 1 86 ? -20.541 1.704 12.093 1.00 95.31 86 GLU A N 1
ATOM 657 C CA . GLU A 1 86 ? -20.722 3.135 12.368 1.00 95.31 86 GLU A CA 1
ATOM 658 C C . GLU A 1 86 ? -21.111 3.921 11.100 1.00 95.31 86 GLU A C 1
ATOM 660 O O . GLU A 1 86 ? -22.038 4.732 11.121 1.00 95.31 86 GLU A O 1
ATOM 665 N N . MET A 1 87 ? -20.463 3.645 9.962 1.00 91.06 87 MET A N 1
ATOM 666 C CA . MET A 1 87 ? -20.745 4.307 8.680 1.00 91.06 87 MET A CA 1
ATOM 667 C C . MET A 1 87 ? -22.126 3.972 8.105 1.00 91.06 87 MET A C 1
ATOM 669 O O . MET A 1 87 ? -22.703 4.801 7.397 1.00 91.06 87 MET A O 1
ATOM 673 N N . ILE A 1 88 ? -22.652 2.774 8.374 1.00 94.12 88 ILE A N 1
ATOM 674 C CA . ILE A 1 88 ? -23.988 2.353 7.921 1.00 94.12 88 ILE A CA 1
ATOM 675 C C . ILE A 1 88 ? -25.082 2.596 8.974 1.00 94.12 88 ILE A C 1
ATOM 677 O O . ILE A 1 88 ? -26.247 2.297 8.707 1.00 94.12 88 ILE A O 1
ATOM 681 N N . GLY A 1 89 ? -24.730 3.167 10.131 1.00 89.44 89 GLY A N 1
ATOM 682 C CA . GLY A 1 89 ? -25.660 3.504 11.210 1.00 89.44 89 GLY A CA 1
ATOM 683 C C . GLY A 1 89 ? -26.217 2.291 11.961 1.00 89.44 89 GLY A C 1
ATOM 684 O O . GLY A 1 89 ? -27.374 2.335 12.383 1.00 89.44 89 GLY A O 1
ATOM 685 N N . GLN A 1 90 ? -25.431 1.218 12.076 1.00 62.50 90 GLN A N 1
ATOM 686 C CA . GLN A 1 90 ? -25.763 -0.005 12.818 1.00 62.50 90 GLN A CA 1
ATOM 687 C C . GLN A 1 90 ? -24.993 -0.113 14.131 1.00 62.50 90 GLN A C 1
ATOM 689 O O . GLN A 1 90 ? -23.837 0.362 14.186 1.00 62.50 90 GLN A O 1
#

Radius of gyration: 18.88 Å; Cα contacts (8 Å, |Δi|>4): 133; chains: 1; bounding box: 50×30×47 Å

Solvent-accessible surface area (backbone atoms only — not comparable to full-atom values): 5414 Å² total; per-residue (Å²): 106,59,56,38,44,70,68,68,74,43,82,43,69,23,62,66,42,90,18,87,21,67,41,70,47,80,46,75,41,81,87,82,68,52,65,47,79,42,78,80,49,68,50,58,33,85,82,70,44,70,25,53,82,65,21,51,79,36,78,42,78,37,76,79,48,73,68,31,62,76,66,77,48,56,62,49,58,54,50,50,52,52,51,52,32,57,76,72,74,98

Sequence (90 aa):
AGALQDSGRAKLLGTISYGKGSVQNWIPLSGDNGAVRITIAKWLTPNEKTIHEIGLTPDYPVELTEEDRKADRDPQLDEAVRLLLEMIGQ

Secondary structure (DSSP, 8-state):
-HHHHHTTS---EES------EEEEEEEPGGG--EEEEEEEE-B-TT--B-TTT----SEE----HHHHHTT--HHHHHHHHHHHHHHT-

Nearest PDB structures (foldseek):
  7rpq-assembly1_B-4  TM=7.945E-01  e=1.959E-06  Pseudomonas aeruginosa PAO1
  8sxh-assembly1_I  TM=8.148E-01  e=2.053E-05  Pseudomonas aeruginosa
  8sxg-assembly1_B  TM=7.879E-01  e=1.481E-05  Pseudomonas aeruginosa
  4ghn-assembly1_A  TM=7.219E-01  e=3.559E-03  Bacteroides uniformis ATCC 8492
  3k50-assembly1_A  TM=6.692E-01  e=1.207E-01  Bacteroides fragilis NCTC 9343

Mean predicted aligned error: 4.1 Å